Protein AF-A0A920QQ30-F1 (afdb_monomer_lite)

pLDDT: mean 94.31, std 7.09, ra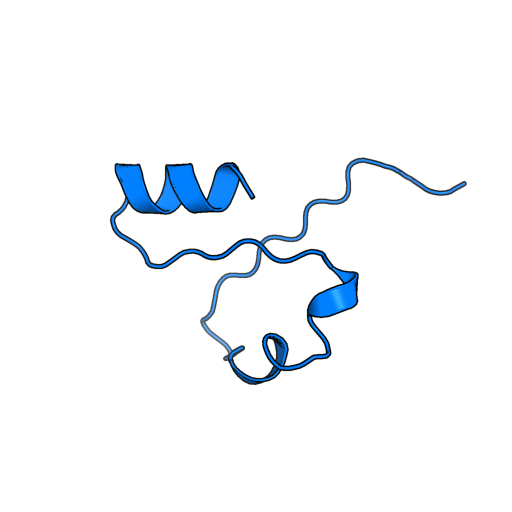nge [61.25, 98.62]

Secondary 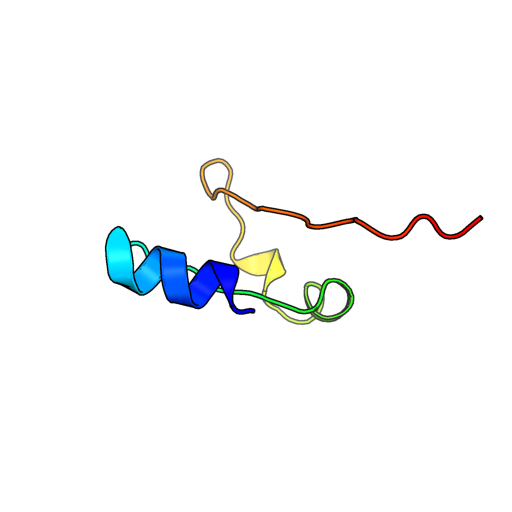structure (DSSP, 8-state):
-HHHHHHHHHH--------GGGTTTTGGGG--TT------------

Foldseek 3Di:
DVVQVVCCVPVVDRGDDDDPVCCVVPVVVPDDPPDDDDDDDPDDDD

Radius of gyration: 12.16 Å; chains: 1; bounding box: 23×24×31 Å

Sequence (46 aa):
MEGALKLKELSYVHAEGYPAGEMKHGPISLIEDKMPVFAIITEVFI

Structure (mmCIF, N/CA/C/O backbone):
data_AF-A0A920QQ30-F1
#
_entry.id   AF-A0A920QQ30-F1
#
loop_
_atom_site.group_PDB
_atom_site.id
_atom_site.type_symbol
_atom_site.label_atom_id
_atom_site.label_alt_id
_atom_site.label_comp_id
_atom_site.label_asym_id
_atom_site.label_entity_id
_atom_site.label_seq_id
_atom_site.pdbx_PDB_ins_code
_atom_site.Cartn_x
_atom_site.Cartn_y
_atom_site.Cartn_z
_atom_site.occupancy
_atom_site.B_iso_or_equiv
_atom_site.auth_seq_id
_atom_site.auth_comp_id
_atom_site.auth_asym_id
_atom_site.auth_atom_id
_atom_site.pdbx_PDB_model_num
ATOM 1 N N . MET A 1 1 ? 1.980 4.301 -7.423 1.00 86.31 1 MET A N 1
ATOM 2 C CA . MET A 1 1 ? 2.017 4.993 -6.111 1.00 86.31 1 MET A CA 1
ATOM 3 C C . MET A 1 1 ? 0.858 5.972 -5.957 1.00 86.31 1 MET A C 1
ATOM 5 O O . MET A 1 1 ? 0.177 5.894 -4.947 1.00 86.31 1 MET A O 1
ATOM 9 N N . GLU A 1 2 ? 0.562 6.803 -6.962 1.00 97.56 2 GLU A N 1
ATOM 10 C CA . GLU A 1 2 ? -0.542 7.783 -6.918 1.00 97.56 2 GLU A CA 1
ATOM 11 C C . GLU A 1 2 ? -1.915 7.204 -6.526 1.00 97.56 2 GLU A C 1
ATOM 13 O O . GLU A 1 2 ? -2.615 7.773 -5.695 1.00 97.56 2 GLU A O 1
ATOM 18 N N . GLY A 1 3 ? -2.283 6.026 -7.045 1.00 96.81 3 GLY A N 1
ATOM 19 C CA . GLY A 1 3 ? -3.563 5.393 -6.703 1.00 96.81 3 GLY A CA 1
ATOM 20 C C . GLY A 1 3 ? -3.749 5.130 -5.201 1.00 96.81 3 GLY A C 1
ATOM 21 O O . GLY A 1 3 ? -4.838 5.340 -4.675 1.00 96.81 3 GLY A O 1
ATOM 22 N N . ALA A 1 4 ? -2.684 4.749 -4.486 1.00 98.06 4 ALA A N 1
ATOM 23 C CA . ALA A 1 4 ? -2.740 4.535 -3.039 1.00 98.06 4 ALA A CA 1
ATOM 24 C C . ALA A 1 4 ? -2.915 5.855 -2.267 1.00 98.06 4 ALA A C 1
ATOM 26 O O . ALA A 1 4 ? -3.648 5.896 -1.280 1.00 98.06 4 ALA A O 1
ATOM 27 N N . LEU A 1 5 ? -2.289 6.943 -2.737 1.00 98.38 5 LEU A N 1
ATOM 28 C CA . LEU A 1 5 ? -2.464 8.280 -2.164 1.00 98.38 5 LEU A CA 1
ATOM 29 C C . LEU A 1 5 ? -3.917 8.747 -2.307 1.00 98.38 5 LEU A C 1
ATOM 31 O O . LEU A 1 5 ? -4.543 9.117 -1.316 1.00 98.38 5 LEU A O 1
ATOM 35 N N . LYS A 1 6 ? -4.485 8.657 -3.513 1.00 98.19 6 LYS A N 1
ATOM 36 C CA . LYS A 1 6 ? -5.870 9.086 -3.759 1.00 98.19 6 LYS A CA 1
ATOM 37 C C . LYS A 1 6 ? -6.893 8.233 -3.010 1.00 98.19 6 LYS A C 1
ATOM 39 O O . LYS A 1 6 ? -7.888 8.765 -2.520 1.00 98.19 6 LYS A O 1
ATOM 44 N N . LEU A 1 7 ? -6.638 6.931 -2.859 1.00 98.12 7 LEU A N 1
ATOM 45 C CA . LEU A 1 7 ? -7.508 6.053 -2.078 1.00 98.12 7 LEU A CA 1
ATOM 46 C C . LEU A 1 7 ? -7.533 6.465 -0.599 1.00 98.12 7 LEU A C 1
ATOM 48 O O . LEU A 1 7 ? -8.615 6.563 -0.017 1.00 98.12 7 LEU A O 1
ATOM 52 N N . LYS A 1 8 ? -6.369 6.784 -0.019 1.00 98.19 8 LYS A N 1
ATOM 53 C CA . LYS A 1 8 ? -6.265 7.318 1.349 1.00 98.19 8 LYS A CA 1
ATOM 54 C C . LYS A 1 8 ? -7.026 8.634 1.517 1.00 98.19 8 LYS A C 1
ATOM 56 O O . LYS A 1 8 ? -7.750 8.788 2.494 1.00 98.19 8 LYS A O 1
ATOM 61 N N . GLU A 1 9 ? -6.886 9.562 0.573 1.00 98.62 9 GLU A N 1
ATOM 62 C CA . GLU A 1 9 ? -7.509 10.892 0.646 1.00 98.62 9 GLU A CA 1
ATOM 63 C C . GLU A 1 9 ? -9.044 10.856 0.629 1.00 98.62 9 GLU A C 1
ATOM 65 O O . GLU A 1 9 ? -9.674 11.630 1.347 1.00 98.62 9 GLU A O 1
ATOM 70 N N . LEU A 1 10 ? -9.648 9.982 -0.184 1.00 98.19 10 LEU A N 1
ATOM 71 C CA . LEU A 1 10 ? -11.104 9.950 -0.375 1.00 98.19 10 LEU A CA 1
ATOM 72 C C . LEU A 1 10 ? -11.825 8.954 0.536 1.00 98.19 10 LEU A C 1
ATOM 74 O O . LEU A 1 10 ? -12.945 9.218 0.965 1.00 98.19 10 LEU A O 1
ATOM 78 N N . SER A 1 11 ? -11.221 7.791 0.787 1.00 98.00 11 SER A N 1
ATOM 79 C CA . SER A 1 11 ? -11.881 6.701 1.520 1.00 98.00 11 SER A CA 1
ATOM 80 C C . SER A 1 11 ? -11.430 6.574 2.971 1.00 98.00 11 SER A C 1
ATOM 82 O O . SER A 1 11 ? -12.067 5.856 3.739 1.00 98.00 11 SER A O 1
ATOM 84 N N . TYR A 1 12 ? -10.319 7.222 3.336 1.00 97.81 12 TYR A N 1
ATOM 85 C CA . TYR A 1 12 ? -9.627 7.056 4.619 1.00 97.81 12 TYR A CA 1
ATOM 86 C C . TYR A 1 12 ? -9.142 5.626 4.910 1.00 97.81 12 TYR A C 1
ATOM 88 O O . TYR A 1 12 ? -8.662 5.346 6.007 1.00 97.81 12 TYR A O 1
ATOM 96 N N . VAL A 1 13 ? -9.214 4.718 3.930 1.00 97.31 13 VAL A N 1
ATOM 97 C CA . VAL A 1 13 ? -8.651 3.372 4.039 1.00 97.31 13 VAL A CA 1
ATOM 98 C C . VAL A 1 13 ? -7.133 3.446 3.930 1.00 97.31 13 VAL A C 1
ATOM 100 O O . VAL A 1 13 ? -6.575 4.165 3.097 1.00 97.31 13 VAL A O 1
ATOM 103 N N . HIS A 1 14 ? -6.451 2.657 4.759 1.00 96.56 14 HIS A N 1
ATOM 104 C CA . HIS A 1 14 ? -5.012 2.484 4.641 1.00 96.56 14 HIS A CA 1
ATOM 105 C C . HIS A 1 14 ? -4.667 1.784 3.324 1.00 96.56 14 HIS A C 1
ATOM 107 O O . HIS A 1 14 ? -5.007 0.623 3.118 1.00 96.56 14 HIS A O 1
ATOM 113 N N . ALA A 1 15 ? -3.987 2.500 2.433 1.00 97.69 15 ALA A N 1
ATOM 114 C CA . ALA A 1 15 ? -3.542 1.978 1.148 1.00 97.69 15 ALA A CA 1
ATOM 115 C C . ALA A 1 15 ? -2.059 2.258 0.904 1.00 97.69 15 ALA A C 1
ATOM 117 O O . ALA A 1 15 ? -1.567 3.365 1.133 1.00 97.69 15 ALA A O 1
ATOM 118 N N . GLU A 1 16 ? -1.336 1.2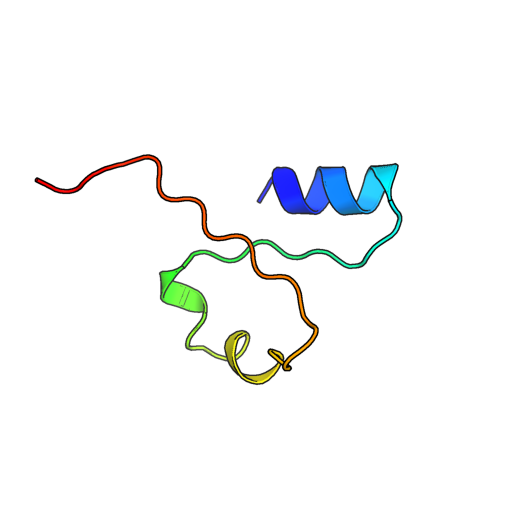80 0.378 1.00 97.00 16 GLU A N 1
ATOM 119 C CA . GLU A 1 16 ? 0.077 1.418 0.036 1.00 97.00 16 GLU A CA 1
ATOM 120 C C . GLU A 1 16 ? 0.328 0.931 -1.387 1.00 97.00 16 GLU A C 1
ATOM 122 O O . GLU A 1 16 ? -0.336 0.022 -1.878 1.00 97.00 16 GLU A O 1
ATOM 127 N N . GLY A 1 17 ? 1.263 1.584 -2.074 1.00 96.38 17 GLY A N 1
ATOM 128 C CA . GLY A 1 17 ? 1.676 1.198 -3.415 1.00 96.38 17 GLY A CA 1
ATOM 129 C C . GLY A 1 17 ? 3.139 0.793 -3.402 1.00 96.38 17 GLY A C 1
ATOM 130 O O . GLY A 1 17 ? 3.986 1.622 -3.081 1.00 96.38 17 GLY A O 1
ATOM 131 N N . TYR A 1 18 ? 3.421 -0.440 -3.812 1.00 95.81 18 TYR A N 1
ATOM 132 C CA . TYR A 1 18 ? 4.768 -0.997 -3.894 1.00 95.81 18 TYR A CA 1
ATOM 133 C C . TYR A 1 18 ? 5.162 -1.255 -5.353 1.00 95.81 18 TYR A C 1
ATOM 135 O O . TYR A 1 18 ? 4.303 -1.638 -6.154 1.00 95.81 18 TYR A O 1
ATOM 143 N N . PRO A 1 19 ? 6.444 -1.098 -5.728 1.00 95.44 19 PRO A N 1
ATOM 144 C CA . PRO A 1 19 ? 6.962 -1.734 -6.932 1.00 95.44 19 PRO A CA 1
ATOM 145 C C . PRO A 1 19 ? 6.775 -3.251 -6.824 1.00 95.44 19 PRO A C 1
ATOM 147 O O . PRO A 1 19 ? 7.094 -3.841 -5.793 1.00 95.44 19 PRO A O 1
ATOM 150 N N . ALA A 1 20 ? 6.293 -3.901 -7.886 1.00 93.94 20 ALA A N 1
ATOM 151 C CA . ALA A 1 20 ? 5.955 -5.327 -7.839 1.00 93.94 20 ALA A CA 1
ATOM 152 C C . ALA A 1 20 ? 7.140 -6.216 -7.400 1.00 93.94 20 ALA A C 1
ATOM 154 O O . ALA A 1 20 ? 6.957 -7.158 -6.634 1.00 93.94 20 ALA A O 1
ATOM 155 N N . GLY A 1 21 ? 8.364 -5.882 -7.827 1.00 94.50 21 GLY A N 1
ATOM 156 C CA . GLY A 1 21 ? 9.580 -6.620 -7.461 1.00 94.50 21 GLY A CA 1
ATOM 157 C C . GLY A 1 21 ? 9.964 -6.536 -5.979 1.00 94.50 21 GLY A C 1
ATOM 158 O O . GLY A 1 21 ? 10.632 -7.441 -5.477 1.00 94.50 21 GLY A O 1
ATOM 159 N N . GLU A 1 22 ? 9.499 -5.506 -5.270 1.00 96.69 22 GLU A N 1
ATOM 160 C CA . GLU A 1 22 ? 9.799 -5.282 -3.852 1.00 96.69 22 GLU A CA 1
ATOM 161 C C . GLU A 1 22 ? 8.831 -6.009 -2.912 1.00 96.69 22 GLU A C 1
ATOM 163 O O . GLU A 1 22 ? 9.102 -6.128 -1.719 1.00 96.69 22 GLU A O 1
ATOM 168 N N . MET A 1 23 ? 7.738 -6.575 -3.438 1.00 95.00 23 MET A N 1
ATOM 169 C CA . MET A 1 23 ? 6.740 -7.299 -2.638 1.00 95.00 23 MET A CA 1
ATOM 170 C C . MET A 1 23 ? 7.357 -8.424 -1.797 1.00 95.00 23 MET A C 1
ATOM 172 O O . MET A 1 23 ? 6.934 -8.665 -0.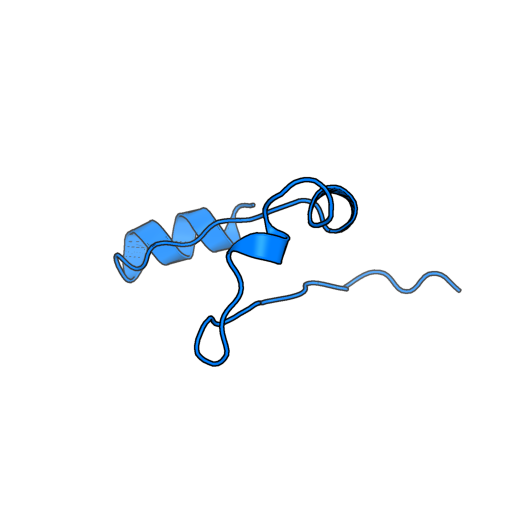669 1.00 95.00 23 MET A O 1
ATOM 176 N N . LYS A 1 24 ? 8.389 -9.095 -2.322 1.00 95.62 24 LYS A N 1
ATOM 177 C CA . LYS A 1 24 ? 9.075 -10.207 -1.643 1.00 95.62 24 LYS A CA 1
ATOM 178 C C . LYS A 1 24 ? 9.939 -9.777 -0.452 1.00 95.62 24 LYS A C 1
ATOM 180 O O . LYS A 1 24 ? 10.309 -10.627 0.351 1.00 95.62 24 LYS A O 1
ATOM 185 N N . HIS A 1 25 ? 10.269 -8.494 -0.316 1.00 97.50 25 HIS A N 1
ATOM 186 C CA . HIS A 1 25 ? 11.165 -7.986 0.728 1.00 97.50 25 HIS A CA 1
ATOM 187 C C . HIS A 1 25 ? 10.404 -7.536 1.985 1.00 97.50 25 HIS A C 1
ATOM 189 O O . HIS A 1 25 ? 10.716 -6.505 2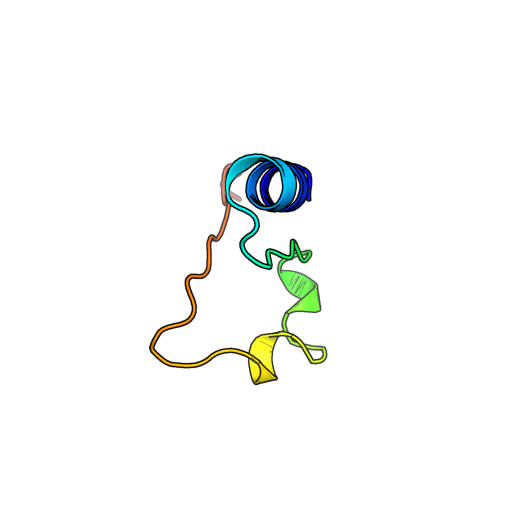.573 1.00 97.50 25 HIS A O 1
ATOM 195 N N . GLY A 1 26 ? 9.380 -8.291 2.392 1.00 96.19 26 GLY A N 1
ATOM 196 C CA . GLY A 1 26 ? 8.559 -7.977 3.564 1.00 96.19 26 GLY A CA 1
ATOM 197 C C . GLY A 1 26 ? 7.076 -7.777 3.254 1.00 96.19 26 GLY A C 1
ATOM 198 O O . GLY A 1 26 ? 6.289 -8.503 3.843 1.00 96.19 26 GLY A O 1
ATOM 199 N N . PRO A 1 27 ? 6.659 -6.890 2.327 1.00 96.25 27 PRO A N 1
ATOM 200 C CA . PRO A 1 27 ? 5.244 -6.541 2.144 1.00 96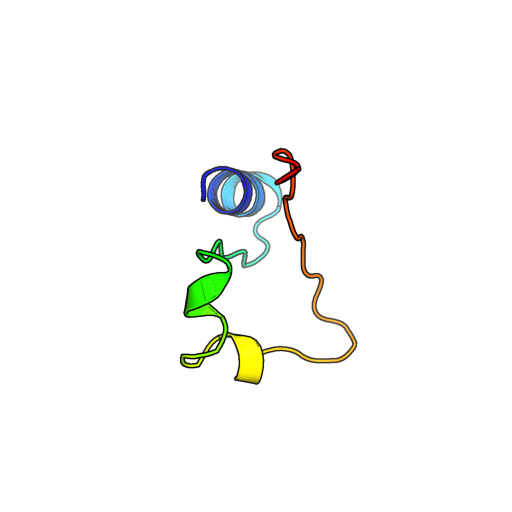.25 27 PRO A CA 1
ATOM 201 C C . PRO A 1 27 ? 4.298 -7.733 1.943 1.00 96.25 27 PRO A C 1
ATOM 203 O O . PRO A 1 27 ? 3.169 -7.711 2.425 1.00 96.25 27 PRO A O 1
ATOM 206 N N . ILE A 1 28 ? 4.758 -8.803 1.286 1.00 95.94 28 ILE A N 1
ATOM 207 C CA . ILE A 1 28 ? 3.971 -10.028 1.090 1.00 95.94 28 ILE A CA 1
ATOM 208 C C . ILE A 1 28 ? 3.571 -10.721 2.405 1.00 95.94 28 ILE A C 1
ATOM 210 O O . ILE A 1 28 ? 2.561 -11.416 2.430 1.00 95.94 28 ILE A O 1
ATOM 214 N N . SER A 1 29 ? 4.312 -10.525 3.503 1.00 96.94 29 SER A N 1
ATOM 215 C CA . SER A 1 29 ? 3.991 -11.116 4.810 1.00 96.94 29 SER A CA 1
ATOM 216 C C . SER A 1 29 ? 2.785 -10.471 5.494 1.00 96.94 29 SER A C 1
ATOM 218 O O . SER A 1 29 ? 2.261 -11.040 6.448 1.00 96.94 29 SER A O 1
ATOM 220 N N . LEU A 1 30 ? 2.347 -9.301 5.020 1.00 94.69 30 LEU A N 1
ATOM 221 C CA . LEU A 1 30 ? 1.190 -8.581 5.549 1.00 94.69 30 LEU A CA 1
ATOM 222 C C . LEU A 1 30 ? -0.134 -9.024 4.903 1.00 94.69 30 LEU A C 1
ATOM 224 O O . LEU A 1 30 ? -1.191 -8.588 5.347 1.00 94.69 30 LEU A O 1
ATOM 228 N N . ILE A 1 31 ? -0.090 -9.849 3.849 1.00 95.56 31 ILE A N 1
ATOM 229 C CA . ILE A 1 31 ? -1.284 -10.266 3.104 1.00 95.56 31 ILE A CA 1
ATOM 230 C C . ILE A 1 31 ? -2.065 -11.330 3.882 1.00 95.56 31 ILE A C 1
ATOM 232 O O . ILE A 1 31 ? -1.516 -12.350 4.293 1.00 95.56 31 ILE A O 1
ATOM 236 N N . GLU A 1 32 ? -3.374 -11.116 3.997 1.00 96.69 32 GLU A N 1
ATOM 237 C CA . GLU A 1 32 ? -4.354 -12.061 4.540 1.00 96.69 32 GLU A CA 1
ATOM 238 C C . GLU A 1 32 ? -5.553 -12.221 3.587 1.00 96.69 32 GLU A C 1
ATOM 240 O O . GLU A 1 32 ? -5.743 -11.407 2.683 1.00 96.69 32 GLU A O 1
ATOM 245 N N . ASP A 1 33 ? -6.398 -13.236 3.810 1.00 97.00 33 ASP A N 1
ATOM 246 C CA . ASP A 1 33 ? -7.510 -13.624 2.917 1.00 97.00 33 ASP A CA 1
ATOM 247 C C . ASP A 1 33 ? -8.450 -12.477 2.510 1.00 97.00 33 ASP A C 1
ATOM 249 O O . ASP A 1 33 ? -9.052 -12.511 1.437 1.00 97.00 33 ASP A O 1
ATOM 253 N N . LYS A 1 34 ? -8.615 -11.464 3.368 1.00 95.25 34 LYS A N 1
ATOM 254 C CA . LYS A 1 34 ? -9.527 -10.332 3.134 1.00 95.25 34 LYS A CA 1
ATOM 255 C C . LYS A 1 34 ? -8.826 -9.057 2.671 1.00 95.25 34 LYS A C 1
ATOM 257 O O . LYS A 1 34 ? -9.507 -8.056 2.449 1.00 95.25 34 LYS A O 1
ATOM 262 N N . MET A 1 35 ? -7.501 -9.064 2.534 1.00 96.06 35 MET A N 1
ATOM 263 C CA . MET A 1 35 ? -6.747 -7.882 2.129 1.00 96.06 35 MET A CA 1
ATOM 264 C C . MET A 1 35 ? -6.886 -7.655 0.613 1.00 96.06 35 MET A C 1
ATOM 266 O O . MET A 1 35 ? -6.429 -8.486 -0.174 1.00 96.06 35 MET A O 1
ATOM 270 N N . PRO A 1 36 ? -7.480 -6.535 0.161 1.00 95.94 36 PRO A N 1
ATOM 271 C CA . PRO A 1 36 ? -7.575 -6.245 -1.262 1.00 95.94 36 PRO A CA 1
ATOM 272 C C . PRO A 1 36 ? -6.201 -5.857 -1.826 1.00 95.94 36 PRO A C 1
ATOM 274 O O . PRO A 1 36 ? -5.552 -4.934 -1.333 1.00 95.94 36 PRO A O 1
ATOM 277 N N . VAL A 1 37 ? -5.780 -6.533 -2.897 1.00 96.06 37 VAL A N 1
ATOM 278 C CA . VAL A 1 37 ? -4.524 -6.258 -3.608 1.00 96.06 37 VAL A CA 1
ATOM 279 C C . VAL A 1 37 ? -4.830 -5.892 -5.056 1.00 96.06 37 VAL A C 1
ATOM 281 O O . VAL A 1 37 ? -5.470 -6.650 -5.779 1.00 96.06 37 VAL A O 1
ATOM 284 N N . PHE A 1 38 ? -4.341 -4.730 -5.491 1.00 96.31 38 PHE A N 1
ATOM 285 C CA . PHE A 1 38 ? -4.490 -4.251 -6.864 1.00 96.31 38 PHE A CA 1
ATOM 286 C C . PHE A 1 38 ? -3.148 -4.347 -7.594 1.00 96.31 38 PHE A C 1
ATOM 288 O O . PHE A 1 38 ? -2.220 -3.596 -7.294 1.00 96.31 38 PHE A O 1
ATOM 295 N N . ALA A 1 39 ? -3.049 -5.253 -8.567 1.00 95.44 39 ALA A N 1
ATOM 296 C CA . ALA A 1 39 ? -1.907 -5.334 -9.474 1.00 95.44 39 ALA A CA 1
ATOM 297 C C . ALA A 1 39 ? -2.196 -4.535 -10.752 1.00 95.44 39 ALA A C 1
ATOM 299 O O . ALA A 1 39 ? -3.227 -4.734 -11.392 1.00 95.44 39 ALA A O 1
ATOM 300 N N . ILE A 1 40 ? -1.283 -3.637 -11.128 1.00 94.56 40 ILE A N 1
ATOM 301 C CA . ILE A 1 40 ? -1.402 -2.818 -12.339 1.00 94.56 40 ILE A CA 1
ATOM 302 C C . ILE A 1 40 ? -0.385 -3.321 -13.360 1.00 94.56 40 ILE A C 1
ATOM 304 O O . ILE A 1 40 ? 0.819 -3.194 -13.145 1.00 94.56 40 ILE A O 1
ATOM 308 N N . ILE A 1 41 ? -0.874 -3.901 -14.455 1.00 94.06 41 ILE A N 1
ATOM 309 C CA . ILE A 1 41 ? -0.055 -4.445 -15.543 1.00 94.06 41 ILE A CA 1
ATOM 310 C C . ILE A 1 41 ? -0.598 -3.867 -16.847 1.00 94.06 41 ILE A C 1
ATOM 312 O O . ILE A 1 41 ? -1.539 -4.393 -17.433 1.00 94.06 41 ILE A O 1
ATOM 316 N N . THR A 1 42 ? -0.058 -2.722 -17.252 1.00 93.88 42 THR A N 1
ATOM 317 C CA . THR A 1 42 ? -0.461 -2.029 -18.487 1.00 93.88 42 THR A CA 1
ATOM 318 C C . THR A 1 42 ? 0.482 -2.311 -19.646 1.00 93.88 42 THR A C 1
ATOM 320 O O . THR A 1 42 ? 0.105 -2.123 -20.798 1.00 93.88 42 THR A O 1
ATOM 323 N N . GLU A 1 43 ? 1.702 -2.754 -19.346 1.00 87.69 43 GLU A N 1
ATOM 324 C CA . GLU A 1 43 ? 2.701 -3.116 -20.342 1.00 87.69 43 GLU A CA 1
ATOM 325 C C . GLU A 1 43 ? 2.754 -4.633 -20.493 1.00 87.69 43 GLU A C 1
ATOM 327 O O . GLU A 1 43 ? 2.867 -5.375 -19.514 1.00 87.69 43 GLU A O 1
ATOM 332 N N . VAL A 1 44 ? 2.659 -5.086 -21.739 1.00 80.31 44 VAL A N 1
ATOM 333 C CA . VAL A 1 44 ? 2.855 -6.482 -22.112 1.00 80.31 44 VAL A CA 1
ATOM 334 C C . VAL A 1 44 ? 4.283 -6.599 -22.623 1.00 80.31 44 VAL A C 1
ATOM 336 O O . VAL A 1 44 ? 4.619 -6.009 -23.647 1.00 80.31 44 VAL A O 1
ATOM 339 N N . PHE A 1 45 ? 5.122 -7.348 -21.911 1.00 68.69 45 PHE A N 1
ATOM 340 C CA . PHE A 1 45 ? 6.411 -7.773 -22.445 1.00 68.69 45 PHE A CA 1
ATOM 341 C C . PHE A 1 45 ? 6.141 -8.906 -23.440 1.00 68.69 45 PHE A C 1
ATOM 343 O O . PHE A 1 45 ? 5.809 -10.020 -23.032 1.00 68.69 45 PHE A O 1
ATOM 350 N N . ILE A 1 46 ? 6.188 -8.567 -24.730 1.00 61.25 46 ILE A N 1
ATOM 351 C CA . ILE A 1 46 ? 6.205 -9.516 -25.851 1.00 61.25 46 ILE A CA 1
ATOM 352 C C . ILE A 1 46 ? 7.653 -9.921 -26.118 1.00 61.25 46 ILE A C 1
ATOM 354 O O . ILE A 1 46 ? 8.515 -9.012 -26.083 1.00 61.25 46 ILE A O 1
#